Protein AF-A0A538CUB0-F1 (afdb_monomer_lite)

Radius of gyration: 18.4 Å; chains: 1; bounding box: 32×19×64 Å

pLDDT: mean 89.72, std 13.3, range [46.44, 98.5]

Structure (mmCIF, N/CA/C/O backbone):
data_AF-A0A538CUB0-F1
#
_entry.id   AF-A0A538CUB0-F1
#
loop_
_atom_site.group_PDB
_atom_site.id
_atom_site.type_symbol
_atom_site.label_atom_id
_atom_site.label_alt_id
_atom_site.label_comp_id
_atom_site.label_asym_id
_atom_site.label_entity_id
_atom_site.label_seq_id
_atom_site.pdbx_PDB_ins_code
_atom_site.Cartn_x
_atom_site.Cartn_y
_atom_site.Cartn_z
_atom_site.occupancy
_atom_site.B_iso_or_equiv
_atom_site.auth_seq_id
_atom_site.auth_comp_id
_atom_site.auth_asym_id
_atom_site.auth_ato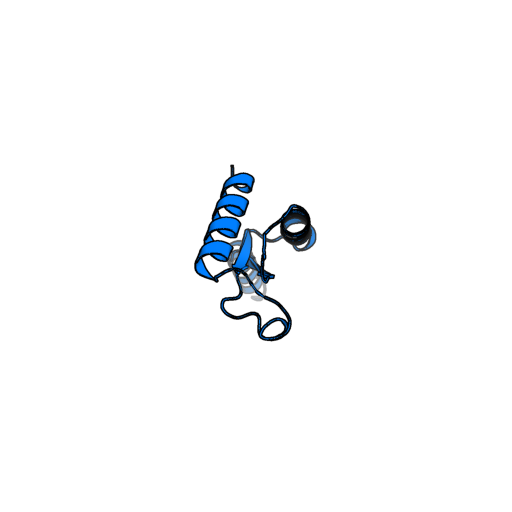m_id
_atom_site.pdbx_PDB_model_num
ATOM 1 N N . MET A 1 1 ? -4.088 -5.440 46.889 1.00 46.44 1 MET A N 1
ATOM 2 C CA . MET A 1 1 ? -5.282 -5.264 46.029 1.00 46.44 1 MET A CA 1
ATOM 3 C C . MET A 1 1 ? -5.150 -3.977 45.201 1.00 46.44 1 MET A C 1
ATOM 5 O O . MET A 1 1 ? -5.898 -3.040 45.430 1.00 46.44 1 MET A O 1
ATOM 9 N N . ALA A 1 2 ? -4.191 -3.900 44.266 1.00 50.53 2 ALA A N 1
ATOM 10 C CA . ALA A 1 2 ? -3.971 -2.704 43.431 1.00 50.53 2 ALA A CA 1
ATOM 11 C C . ALA A 1 2 ? -3.554 -3.045 41.981 1.00 50.53 2 ALA A C 1
ATOM 13 O O . ALA A 1 2 ? -2.826 -2.289 41.353 1.00 50.53 2 ALA A O 1
ATOM 14 N N . GLU A 1 3 ? -3.993 -4.187 41.441 1.00 52.66 3 GLU A N 1
ATOM 15 C CA . GLU A 1 3 ? -3.589 -4.639 40.092 1.00 52.66 3 GLU A CA 1
ATOM 16 C C . GLU A 1 3 ? -4.608 -4.296 38.987 1.00 52.66 3 GLU A C 1
ATOM 18 O O . GLU A 1 3 ? -4.342 -4.505 37.810 1.00 52.66 3 GLU A O 1
ATOM 23 N N . GLY A 1 4 ? -5.768 -3.728 39.334 1.00 54.09 4 GLY A N 1
ATOM 24 C CA . GLY A 1 4 ? -6.855 -3.472 38.375 1.00 54.09 4 GLY A CA 1
ATOM 25 C C . GLY A 1 4 ? -6.746 -2.177 37.556 1.00 54.09 4 GLY A C 1
ATOM 26 O O . GLY A 1 4 ? -7.537 -1.988 36.639 1.00 54.09 4 GLY A O 1
ATOM 27 N N . SER A 1 5 ? -5.811 -1.273 37.880 1.00 57.44 5 SER A N 1
ATOM 28 C CA . SER A 1 5 ? -5.759 0.073 37.276 1.00 57.44 5 SER A CA 1
ATOM 29 C C . SER A 1 5 ? -4.892 0.158 36.014 1.00 57.44 5 SER A C 1
ATOM 31 O O . SER A 1 5 ? -5.188 0.969 35.144 1.00 57.44 5 SER A O 1
ATOM 33 N N . SER A 1 6 ? -3.845 -0.665 35.880 1.00 65.81 6 SER A N 1
ATOM 34 C CA . SER A 1 6 ? -2.877 -0.544 34.772 1.00 65.81 6 SER A CA 1
ATOM 35 C C . SER A 1 6 ? -3.317 -1.250 33.483 1.00 65.81 6 SER A C 1
ATOM 37 O O . SER A 1 6 ? -2.912 -0.869 32.386 1.00 65.81 6 SER A O 1
ATOM 39 N N . THR A 1 7 ? -4.178 -2.264 33.584 1.00 71.19 7 THR A N 1
ATOM 40 C CA . THR A 1 7 ? -4.683 -3.033 32.434 1.00 71.19 7 THR A CA 1
ATOM 41 C C . THR A 1 7 ? -5.736 -2.266 31.640 1.00 71.19 7 THR A C 1
ATOM 43 O O . THR A 1 7 ? -5.723 -2.303 30.411 1.00 71.19 7 THR A O 1
ATOM 46 N N . LEU A 1 8 ? -6.606 -1.520 32.325 1.00 69.12 8 LEU A N 1
ATOM 47 C CA . LEU A 1 8 ? -7.605 -0.653 31.692 1.00 69.12 8 LEU A CA 1
ATOM 48 C C . LEU A 1 8 ? -6.947 0.520 30.953 1.00 69.12 8 LEU A C 1
ATOM 50 O O . LEU A 1 8 ? -7.366 0.866 29.851 1.00 69.12 8 LEU A O 1
ATOM 54 N N . GLU A 1 9 ? -5.873 1.075 31.518 1.00 71.00 9 GLU A N 1
ATOM 55 C CA . GLU A 1 9 ? -5.075 2.130 30.888 1.00 71.00 9 GLU A CA 1
ATOM 56 C C . GLU A 1 9 ? -4.370 1.618 29.620 1.00 71.00 9 GLU A C 1
ATOM 58 O O . GLU A 1 9 ? -4.415 2.263 28.574 1.00 71.00 9 GLU A O 1
ATOM 63 N N . SER A 1 10 ? -3.801 0.407 29.663 1.00 71.44 10 SER A N 1
ATOM 64 C CA . SER A 1 10 ? -3.149 -0.223 28.505 1.00 71.44 10 SER A CA 1
ATOM 65 C C . SER A 1 10 ? -4.134 -0.581 27.382 1.00 71.44 10 SER A C 1
ATOM 67 O O . SER A 1 10 ? -3.827 -0.389 26.204 1.00 71.44 10 SER A O 1
ATOM 69 N N . ALA A 1 11 ? -5.344 -1.036 27.725 1.00 73.75 11 ALA A N 1
ATOM 70 C CA . ALA A 1 11 ? -6.407 -1.301 26.755 1.00 73.75 11 ALA A CA 1
ATOM 71 C C . ALA A 1 11 ? -6.936 -0.012 26.103 1.00 73.75 11 ALA A C 1
ATOM 73 O O . ALA A 1 11 ? -7.160 0.011 24.895 1.00 73.75 11 ALA A O 1
ATOM 74 N N . ALA A 1 12 ? -7.085 1.073 26.870 1.00 75.62 12 ALA A N 1
ATOM 75 C CA . ALA A 1 12 ? -7.482 2.377 26.341 1.00 75.62 12 ALA A CA 1
ATOM 76 C C . ALA A 1 12 ? -6.409 2.972 25.413 1.00 75.62 12 ALA A C 1
ATOM 78 O O . ALA A 1 12 ? -6.737 3.508 24.356 1.00 75.62 12 ALA A O 1
ATOM 79 N N . VAL A 1 13 ? -5.125 2.820 25.760 1.00 76.06 13 VAL A N 1
ATOM 80 C CA . VAL A 1 13 ? -4.004 3.204 24.887 1.00 76.06 13 VAL A CA 1
ATOM 81 C C . VAL A 1 13 ? -3.998 2.370 23.606 1.00 76.06 13 VAL A C 1
ATOM 83 O O . VAL A 1 13 ? -3.848 2.934 22.527 1.00 76.06 13 VAL A O 1
ATOM 86 N N . GLN A 1 14 ? -4.221 1.053 23.682 1.00 71.69 14 GLN A N 1
ATOM 87 C CA . GLN A 1 14 ? -4.358 0.223 22.479 1.00 71.69 14 GLN A CA 1
ATOM 88 C C . GLN A 1 14 ? -5.558 0.625 21.619 1.00 71.69 14 GLN A C 1
ATOM 90 O O . GLN A 1 14 ? -5.423 0.674 20.403 1.00 71.69 14 GLN A O 1
ATOM 95 N N . ALA A 1 15 ? -6.701 0.948 22.227 1.00 74.38 15 ALA A N 1
ATOM 96 C CA . ALA A 1 15 ? -7.875 1.432 21.504 1.00 74.38 15 ALA A CA 1
ATOM 97 C C . ALA A 1 15 ? -7.640 2.802 20.839 1.00 74.38 15 ALA A C 1
ATOM 99 O O . ALA A 1 15 ? -8.273 3.113 19.835 1.00 74.38 15 ALA A O 1
ATOM 100 N N . ALA A 1 16 ? -6.730 3.620 21.380 1.00 80.19 16 ALA A N 1
ATOM 101 C CA . ALA A 1 16 ? -6.346 4.906 20.800 1.00 80.19 16 ALA A CA 1
ATOM 102 C C . ALA A 1 16 ? -5.287 4.787 19.686 1.00 80.19 16 ALA A C 1
ATOM 104 O O . ALA A 1 16 ? -5.170 5.687 18.849 1.00 80.19 16 ALA A O 1
ATOM 105 N N . LEU A 1 17 ? -4.497 3.708 19.662 1.00 90.06 17 LEU A N 1
ATOM 106 C CA . LEU A 1 17 ? -3.482 3.482 18.635 1.00 90.06 17 LEU A CA 1
ATOM 107 C C . LEU A 1 17 ? -4.117 2.915 17.365 1.00 90.06 17 LEU A C 1
ATOM 109 O O . LEU A 1 17 ? -4.641 1.805 17.358 1.00 90.06 17 LEU A O 1
ATOM 113 N N . LYS A 1 18 ? -3.982 3.649 16.256 1.00 94.06 18 LYS A N 1
ATOM 114 C CA . LYS A 1 18 ? -4.402 3.149 14.945 1.00 94.06 18 LYS A CA 1
ATOM 115 C C . LYS A 1 18 ? -3.568 1.936 14.533 1.00 94.06 18 LYS A C 1
ATOM 117 O O . LYS A 1 18 ? -2.338 1.997 14.492 1.00 94.06 18 LYS A O 1
ATOM 122 N N . ARG A 1 19 ? -4.243 0.864 14.139 1.00 95.69 19 ARG A N 1
ATOM 123 C CA . ARG A 1 19 ? -3.676 -0.333 13.522 1.00 95.69 19 ARG A CA 1
ATOM 124 C C . ARG A 1 19 ? -3.503 -0.092 12.027 1.00 95.69 19 ARG A C 1
ATOM 126 O O . ARG A 1 19 ? -4.473 0.023 11.283 1.00 95.69 19 ARG A O 1
ATOM 133 N N . ILE A 1 20 ? -2.252 -0.003 11.588 1.00 97.31 20 ILE A N 1
ATOM 134 C CA . ILE A 1 20 ? -1.893 0.374 10.217 1.00 97.31 20 ILE A CA 1
ATOM 135 C C . ILE A 1 20 ? -1.255 -0.821 9.515 1.00 97.31 20 ILE A C 1
ATOM 137 O O . ILE A 1 20 ? -0.222 -1.319 9.957 1.00 97.31 20 ILE A O 1
ATOM 141 N N . GLY A 1 21 ? -1.837 -1.251 8.397 1.00 97.81 21 GLY A N 1
ATOM 142 C CA . GLY A 1 21 ? -1.197 -2.180 7.466 1.00 97.81 21 GLY A CA 1
ATOM 143 C C . GLY A 1 21 ? -0.391 -1.444 6.401 1.00 97.81 21 GLY A C 1
ATOM 144 O O . GLY A 1 21 ? -0.739 -0.331 6.011 1.00 97.81 21 GLY A O 1
ATOM 145 N N . ILE A 1 22 ? 0.665 -2.075 5.888 1.00 98.19 22 ILE A N 1
ATOM 146 C CA . ILE A 1 22 ? 1.424 -1.583 4.732 1.00 98.19 22 ILE A CA 1
ATOM 147 C C . ILE A 1 22 ? 1.407 -2.667 3.658 1.00 98.19 22 ILE A C 1
ATOM 149 O O . ILE A 1 22 ? 1.977 -3.740 3.850 1.00 98.19 22 ILE A O 1
ATOM 153 N N . LEU A 1 23 ? 0.787 -2.376 2.515 1.00 98.19 23 LEU A N 1
ATOM 154 C CA . LEU A 1 23 ? 0.838 -3.227 1.332 1.00 98.19 23 LEU A CA 1
ATOM 155 C C . LEU A 1 23 ? 1.890 -2.675 0.367 1.00 98.19 23 LEU A C 1
ATOM 157 O O . LEU A 1 23 ? 1.646 -1.732 -0.389 1.00 98.19 23 LEU A O 1
ATOM 161 N N . GLY A 1 24 ? 3.087 -3.257 0.425 1.00 97.56 24 GLY A N 1
ATOM 162 C CA . GLY A 1 24 ? 4.190 -2.923 -0.470 1.00 97.56 24 GLY A CA 1
ATOM 163 C C . GLY A 1 24 ? 4.046 -3.596 -1.833 1.00 97.56 24 GLY A C 1
ATOM 164 O O . GLY A 1 24 ? 3.713 -4.777 -1.920 1.00 97.56 24 GLY A O 1
ATOM 165 N N . GLY A 1 25 ? 4.342 -2.867 -2.908 1.00 96.88 25 GLY A N 1
ATOM 166 C CA . GLY A 1 25 ? 4.236 -3.417 -4.255 1.00 96.88 25 GLY A CA 1
ATOM 167 C C . GLY A 1 25 ? 4.999 -2.625 -5.306 1.00 96.88 25 GLY A C 1
ATOM 168 O O . GLY A 1 25 ? 5.332 -1.453 -5.133 1.00 96.88 25 GLY A O 1
ATOM 169 N N . THR A 1 26 ? 5.284 -3.273 -6.439 1.00 97.31 26 THR A N 1
ATOM 170 C CA . THR A 1 26 ? 5.733 -2.528 -7.622 1.00 97.31 26 THR A CA 1
ATOM 171 C C . THR A 1 26 ? 4.578 -1.730 -8.223 1.00 97.31 26 THR A C 1
ATOM 173 O O . THR A 1 26 ? 4.812 -0.613 -8.642 1.00 97.31 26 THR A O 1
ATOM 176 N N . PHE A 1 27 ? 3.353 -2.263 -8.261 1.00 97.62 27 PHE A N 1
ATOM 177 C CA . PHE A 1 27 ? 2.196 -1.587 -8.871 1.00 97.62 27 PHE A CA 1
ATOM 178 C C . PHE A 1 27 ? 2.487 -1.069 -10.294 1.00 97.62 27 PHE A C 1
ATOM 180 O O . PHE A 1 27 ? 2.576 0.128 -10.544 1.00 97.62 27 PHE A O 1
ATOM 187 N N . ASP A 1 28 ? 2.687 -1.993 -11.234 1.00 96.88 28 ASP A N 1
ATOM 188 C CA . ASP A 1 28 ? 3.160 -1.700 -12.593 1.00 96.88 28 ASP A CA 1
ATOM 189 C C . ASP A 1 28 ? 2.289 -2.403 -13.654 1.00 96.88 28 ASP A C 1
ATOM 191 O O . ASP A 1 28 ? 2.765 -3.362 -14.271 1.00 96.88 28 ASP A O 1
ATOM 195 N N . PRO A 1 29 ? 1.013 -1.989 -13.837 1.00 97.25 29 PRO A N 1
ATOM 196 C CA . PRO A 1 29 ? 0.265 -0.972 -13.076 1.00 97.25 29 PRO A CA 1
ATOM 197 C C . PRO A 1 29 ? -0.488 -1.553 -11.851 1.00 97.25 29 PRO A C 1
ATOM 199 O O . PRO A 1 29 ? -0.575 -2.777 -11.691 1.00 97.25 29 PRO A O 1
ATOM 202 N N . PRO A 1 30 ? -1.042 -0.714 -10.952 1.00 97.88 30 PRO A N 1
ATOM 203 C CA . PRO A 1 30 ? -2.039 -1.166 -9.979 1.00 97.88 30 PRO A CA 1
ATOM 204 C C . PRO A 1 30 ? -3.294 -1.739 -10.665 1.00 97.88 30 PRO A C 1
ATOM 206 O O . PRO A 1 30 ? -3.618 -1.388 -11.795 1.00 97.88 30 PRO A O 1
ATOM 209 N N . HIS A 1 31 ? -4.010 -2.635 -9.978 1.00 96.69 31 HIS A N 1
ATOM 210 C CA . HIS A 1 31 ? -5.178 -3.345 -10.519 1.00 96.69 31 HIS A CA 1
ATOM 211 C C . HIS A 1 31 ? -6.048 -3.926 -9.395 1.00 96.69 31 HIS A C 1
ATOM 213 O O . HIS A 1 31 ? -5.613 -3.972 -8.243 1.00 96.69 31 HIS A O 1
ATOM 219 N N . VAL A 1 32 ? -7.227 -4.466 -9.731 1.00 96.50 32 VAL A N 1
ATOM 220 C CA . VAL A 1 32 ? -8.226 -4.977 -8.764 1.00 96.50 32 VAL A CA 1
ATOM 221 C C . VAL A 1 32 ? -7.665 -5.981 -7.753 1.00 96.50 32 VAL A C 1
ATOM 223 O O . VAL A 1 32 ? -7.987 -5.902 -6.576 1.00 96.50 32 VAL A O 1
ATOM 226 N N . GLY A 1 33 ? -6.753 -6.868 -8.165 1.00 97.50 33 GLY A N 1
ATOM 227 C CA . GLY A 1 33 ? -6.104 -7.803 -7.235 1.00 97.50 33 GLY A CA 1
ATOM 228 C C . GLY A 1 33 ? -5.384 -7.125 -6.056 1.00 97.50 33 GLY A C 1
ATOM 229 O O . GLY A 1 33 ? -5.437 -7.635 -4.942 1.00 97.50 33 GLY A O 1
ATOM 230 N N . HIS A 1 34 ? -4.776 -5.950 -6.262 1.00 97.81 34 HIS A N 1
ATOM 231 C CA . HIS A 1 34 ? -4.153 -5.188 -5.175 1.00 97.81 34 HIS A CA 1
ATOM 232 C C . HIS A 1 34 ? -5.200 -4.608 -4.214 1.00 97.81 34 HIS A C 1
ATOM 234 O O . HIS A 1 34 ? -4.978 -4.594 -3.007 1.00 97.81 34 HIS A O 1
ATOM 240 N N . VAL A 1 35 ? -6.351 -4.177 -4.742 1.00 96.75 35 VAL A N 1
ATOM 241 C CA . VAL A 1 35 ? -7.478 -3.670 -3.943 1.00 96.75 35 VAL A CA 1
ATOM 242 C C . VAL A 1 35 ? -8.049 -4.773 -3.070 1.00 96.75 35 VAL A C 1
ATOM 244 O O . VAL A 1 35 ? -8.173 -4.595 -1.864 1.00 96.75 35 VAL A O 1
ATOM 247 N N . VAL A 1 36 ? -8.332 -5.933 -3.665 1.00 97.75 36 VAL A N 1
ATOM 248 C CA . VAL A 1 36 ? -8.853 -7.098 -2.942 1.00 97.75 36 VAL A CA 1
ATOM 249 C C . VAL A 1 36 ? -7.903 -7.498 -1.816 1.00 97.75 36 VAL A C 1
ATOM 251 O O . VAL A 1 36 ? -8.356 -7.699 -0.697 1.00 97.75 36 VAL A O 1
ATOM 254 N N . ALA A 1 37 ? -6.591 -7.538 -2.074 1.00 97.94 37 ALA A N 1
ATOM 255 C CA . ALA A 1 37 ? -5.602 -7.851 -1.045 1.00 97.94 37 ALA A CA 1
ATOM 256 C C . ALA A 1 37 ? -5.574 -6.812 0.092 1.00 97.94 37 ALA A C 1
ATOM 258 O O . ALA A 1 37 ? -5.543 -7.189 1.262 1.00 97.94 37 ALA A O 1
ATOM 259 N N . ALA A 1 38 ? -5.610 -5.513 -0.231 1.00 97.56 38 ALA A N 1
ATOM 260 C CA . ALA A 1 38 ? -5.626 -4.447 0.770 1.00 97.56 38 ALA A CA 1
ATOM 261 C C . ALA A 1 38 ? -6.899 -4.483 1.630 1.00 97.56 38 ALA A C 1
ATOM 263 O O . ALA A 1 38 ? -6.818 -4.391 2.852 1.00 97.56 38 ALA A O 1
ATOM 264 N N . VAL A 1 39 ? -8.065 -4.658 1.003 1.00 96.88 39 VAL A N 1
ATOM 265 C CA . VAL A 1 39 ? -9.361 -4.727 1.690 1.00 96.88 39 VAL A CA 1
ATOM 266 C C . VAL A 1 39 ? -9.455 -5.988 2.545 1.00 96.88 39 VAL A C 1
ATOM 268 O O . VAL A 1 39 ? -9.846 -5.897 3.703 1.00 96.88 39 VAL A O 1
ATOM 271 N N . ALA A 1 40 ? -9.048 -7.149 2.026 1.00 98.12 40 ALA A N 1
ATOM 272 C CA . ALA A 1 40 ? -9.019 -8.383 2.808 1.00 98.12 40 ALA A CA 1
ATOM 273 C C . ALA A 1 40 ? -8.141 -8.224 4.057 1.00 98.12 40 ALA A C 1
ATOM 275 O O . ALA A 1 40 ? -8.600 -8.499 5.160 1.00 98.12 40 ALA A O 1
ATOM 276 N N . ALA A 1 41 ? -6.929 -7.673 3.913 1.00 98.06 41 ALA A N 1
ATOM 277 C CA . ALA A 1 41 ? -6.049 -7.408 5.049 1.00 98.06 41 ALA A CA 1
ATOM 278 C C . ALA A 1 41 ? -6.665 -6.427 6.060 1.00 98.06 41 ALA A C 1
ATOM 280 O O . ALA A 1 41 ? -6.532 -6.639 7.264 1.00 98.06 41 ALA A O 1
ATOM 281 N N . LEU A 1 42 ? -7.349 -5.376 5.591 1.00 97.19 42 LEU A N 1
ATOM 282 C CA . LEU A 1 42 ? -8.048 -4.419 6.453 1.00 97.19 42 LEU A CA 1
ATOM 283 C C . LEU A 1 42 ? -9.059 -5.133 7.366 1.00 97.19 42 LEU A C 1
ATOM 285 O O . LEU A 1 42 ? -9.026 -4.949 8.582 1.00 97.19 42 LEU A O 1
ATOM 289 N N . TRP A 1 43 ? -9.913 -5.982 6.786 1.00 97.75 43 TRP A N 1
ATOM 290 C CA . TRP A 1 43 ? -10.975 -6.685 7.510 1.00 97.75 43 TRP A CA 1
ATOM 291 C C . TRP A 1 43 ? -10.457 -7.844 8.361 1.00 97.75 43 TRP A C 1
ATOM 293 O O . TRP A 1 43 ? -10.764 -7.922 9.549 1.00 97.75 43 TRP A O 1
ATOM 303 N N . GLU A 1 44 ? -9.658 -8.737 7.780 1.00 98.25 44 GLU A N 1
ATOM 304 C CA . GLU A 1 44 ? -9.195 -9.958 8.449 1.00 98.25 44 GLU A CA 1
ATOM 305 C C . GLU A 1 44 ? -8.252 -9.660 9.617 1.00 98.25 44 GLU A C 1
ATOM 307 O O . GLU A 1 44 ? -8.233 -10.390 10.608 1.00 98.25 44 GLU A O 1
ATOM 312 N N . LEU A 1 45 ? -7.483 -8.571 9.524 1.00 97.31 45 LEU A N 1
ATOM 313 C CA . LEU A 1 45 ? -6.532 -8.170 10.556 1.00 97.31 45 LEU A CA 1
ATOM 314 C C . LEU A 1 45 ? -7.053 -7.026 11.429 1.00 97.31 45 LEU A C 1
ATOM 316 O O . LEU A 1 45 ? -6.265 -6.482 12.204 1.00 97.31 45 LEU A O 1
ATOM 320 N N . ALA A 1 46 ? -8.337 -6.661 11.321 1.00 96.19 46 ALA A N 1
ATOM 321 C CA . ALA A 1 46 ? -8.962 -5.568 12.070 1.00 96.19 46 ALA A CA 1
ATOM 322 C C . ALA A 1 46 ? -8.092 -4.293 12.084 1.00 96.19 46 ALA A C 1
ATOM 324 O O . ALA A 1 46 ? -7.744 -3.773 13.146 1.00 96.19 46 ALA A O 1
ATOM 325 N N . LEU A 1 47 ? -7.648 -3.861 10.902 1.00 96.94 47 LEU A N 1
ATOM 326 C CA . LEU A 1 47 ? -6.839 -2.656 10.730 1.00 96.94 47 LEU A CA 1
ATOM 327 C C . LEU A 1 47 ? -7.748 -1.442 10.545 1.00 96.94 47 LEU A C 1
ATOM 329 O O . LEU A 1 47 ? -8.793 -1.531 9.908 1.00 96.94 47 LEU A O 1
ATOM 333 N N . ASP A 1 48 ? -7.294 -0.287 11.019 1.00 95.69 48 ASP A N 1
ATOM 334 C CA . ASP A 1 48 ? -7.981 0.987 10.797 1.00 95.69 48 ASP A CA 1
ATOM 335 C C . ASP A 1 48 ? -7.678 1.563 9.411 1.00 95.69 48 ASP A C 1
ATOM 337 O O . ASP A 1 48 ? -8.459 2.338 8.864 1.00 95.69 48 ASP A O 1
ATOM 341 N N . GLN A 1 49 ? -6.516 1.220 8.844 1.00 95.50 49 GLN A N 1
ATOM 342 C CA . GLN A 1 49 ? -6.100 1.669 7.517 1.00 95.50 49 GLN A CA 1
ATOM 343 C C . GLN A 1 49 ? -5.044 0.745 6.901 1.00 95.50 49 GLN A C 1
ATOM 345 O O . GLN A 1 49 ? -4.251 0.114 7.606 1.00 95.50 49 GLN A O 1
ATOM 350 N N . VAL A 1 50 ? -4.976 0.740 5.569 1.00 97.50 50 VAL A N 1
ATOM 351 C CA . VAL A 1 50 ? -3.897 0.110 4.800 1.00 97.50 50 VAL A CA 1
ATOM 352 C C . VAL A 1 50 ? -3.234 1.160 3.918 1.00 97.50 50 VAL A C 1
ATOM 354 O O . VAL A 1 50 ? -3.886 1.812 3.109 1.00 97.50 50 VAL A O 1
ATOM 357 N N . LEU A 1 51 ? -1.921 1.311 4.065 1.00 97.44 51 LEU A N 1
ATOM 358 C CA . LEU A 1 51 ? -1.097 2.181 3.238 1.00 97.44 51 LEU A CA 1
ATOM 359 C C . LEU A 1 51 ? -0.560 1.394 2.041 1.00 97.44 51 LEU A C 1
ATOM 361 O O . LEU A 1 51 ? 0.103 0.369 2.214 1.00 97.44 51 LEU A O 1
ATOM 365 N N . LEU A 1 52 ? -0.802 1.886 0.826 1.00 97.81 52 LEU A N 1
ATOM 366 C CA . L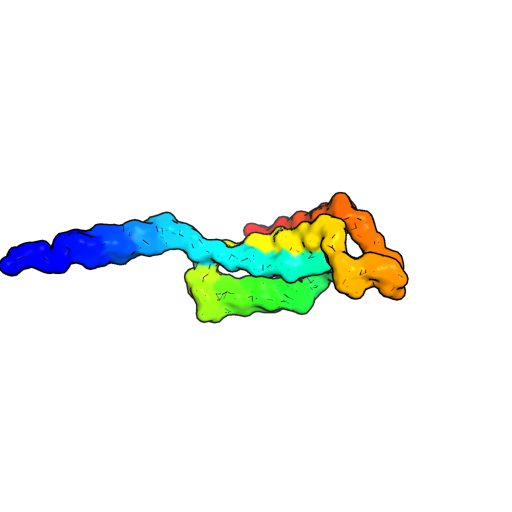EU A 1 52 ? -0.180 1.351 -0.386 1.00 97.81 52 LEU A CA 1
ATOM 367 C C . LEU A 1 52 ? 1.210 1.974 -0.555 1.00 97.81 52 LEU A C 1
ATOM 369 O O . LEU A 1 52 ? 1.335 3.183 -0.737 1.00 97.81 52 LEU A O 1
ATOM 373 N N . MET A 1 53 ? 2.264 1.158 -0.488 1.00 97.88 53 MET A N 1
ATOM 374 C CA . MET A 1 53 ? 3.650 1.630 -0.572 1.00 97.88 53 MET A CA 1
ATOM 375 C C . MET A 1 53 ? 4.282 1.235 -1.907 1.00 97.88 53 MET A C 1
ATOM 377 O O . MET A 1 53 ? 4.680 0.084 -2.117 1.00 97.88 53 MET A O 1
ATOM 381 N N . THR A 1 54 ? 4.408 2.207 -2.809 1.00 97.88 54 THR A N 1
ATOM 382 C CA . THR A 1 54 ? 5.050 2.011 -4.112 1.00 97.88 54 THR A CA 1
ATOM 383 C C . THR A 1 54 ? 6.560 1.862 -3.951 1.00 97.88 54 THR A C 1
ATOM 385 O O . THR A 1 54 ? 7.251 2.774 -3.503 1.00 97.88 54 THR A O 1
ATOM 388 N N . ALA A 1 55 ? 7.102 0.716 -4.363 1.00 96.75 55 ALA A N 1
ATOM 389 C CA . ALA A 1 55 ? 8.542 0.489 -4.360 1.00 96.75 55 ALA A CA 1
ATOM 390 C C . ALA A 1 55 ? 9.235 1.441 -5.349 1.00 96.75 55 ALA A C 1
ATOM 392 O O . ALA A 1 55 ? 8.930 1.391 -6.543 1.00 96.75 55 ALA A O 1
ATOM 393 N N . ASN A 1 56 ? 10.188 2.262 -4.890 1.00 96.00 56 ASN A N 1
ATOM 394 C CA . ASN A 1 56 ? 10.939 3.173 -5.764 1.00 96.00 56 ASN A CA 1
ATOM 395 C C . ASN A 1 56 ? 11.757 2.391 -6.810 1.00 96.00 56 ASN A C 1
ATOM 397 O O . ASN A 1 56 ? 11.571 2.568 -8.011 1.00 96.00 56 ASN A O 1
ATOM 401 N N . ILE A 1 57 ? 12.580 1.441 -6.348 1.00 94.69 57 ILE A N 1
ATOM 402 C CA . ILE A 1 57 ? 13.398 0.561 -7.194 1.00 94.69 57 ILE A CA 1
ATOM 403 C C . ILE A 1 57 ? 13.057 -0.906 -6.871 1.00 94.69 57 ILE A C 1
ATOM 405 O O . ILE A 1 57 ? 13.486 -1.421 -5.836 1.00 94.69 57 ILE A O 1
ATOM 409 N N . PRO A 1 58 ? 12.285 -1.612 -7.718 1.00 92.38 58 PRO A N 1
ATOM 410 C CA . PRO A 1 58 ? 11.954 -3.019 -7.501 1.00 92.38 58 PRO A CA 1
ATOM 411 C C . PRO A 1 58 ? 13.134 -3.918 -7.905 1.00 92.38 58 PRO A C 1
ATOM 413 O O . PRO A 1 58 ? 13.161 -4.444 -9.014 1.00 92.38 58 PRO A O 1
ATOM 416 N N . TRP A 1 59 ? 14.114 -4.090 -7.012 1.00 90.88 59 TRP A N 1
ATOM 417 C CA . TRP A 1 59 ? 15.415 -4.724 -7.297 1.00 90.88 59 TRP A CA 1
ATOM 418 C C . TRP A 1 59 ? 15.337 -6.086 -8.010 1.00 90.88 59 TRP A C 1
ATOM 420 O O . TRP A 1 59 ? 16.134 -6.342 -8.902 1.00 90.88 59 TRP A O 1
ATOM 430 N N . GLN A 1 60 ? 14.339 -6.921 -7.702 1.00 90.38 60 GLN A N 1
ATOM 431 C CA . GLN A 1 60 ? 14.137 -8.230 -8.352 1.00 90.38 60 GLN A CA 1
ATOM 432 C C . GLN A 1 60 ? 13.719 -8.143 -9.828 1.00 90.38 60 GLN A C 1
ATOM 434 O O . GLN A 1 60 ? 13.723 -9.147 -10.534 1.00 90.38 60 GLN A O 1
ATOM 439 N N . LYS A 1 61 ? 13.293 -6.965 -10.289 1.00 87.88 61 LYS A N 1
ATOM 440 C CA . LYS A 1 61 ? 12.807 -6.715 -11.654 1.00 87.88 61 LYS A CA 1
ATOM 441 C C . LYS A 1 61 ? 13.775 -5.860 -12.468 1.00 87.88 61 LYS A C 1
ATOM 443 O O . LYS A 1 61 ? 13.672 -5.836 -13.694 1.00 87.88 61 LYS A O 1
ATOM 448 N N . VAL A 1 62 ? 14.703 -5.167 -11.804 1.00 84.75 62 VAL A N 1
ATOM 449 C CA . VAL A 1 62 ? 15.727 -4.345 -12.460 1.00 84.75 62 VAL A CA 1
ATOM 450 C C . VAL A 1 62 ? 16.587 -5.240 -13.352 1.00 84.75 62 VAL A C 1
ATOM 452 O O . VAL A 1 62 ? 17.092 -6.264 -12.907 1.00 84.75 62 VAL A O 1
ATOM 455 N N . GLY A 1 63 ? 16.718 -4.870 -14.627 1.00 87.50 63 GLY A N 1
ATOM 456 C CA . GLY A 1 63 ? 17.488 -5.629 -15.619 1.00 87.50 63 GLY A CA 1
ATOM 457 C C . GLY A 1 63 ? 16.789 -6.874 -16.179 1.00 87.50 63 GLY A C 1
ATOM 458 O O . GLY A 1 63 ? 17.264 -7.427 -17.164 1.00 87.50 63 GLY A O 1
ATOM 459 N N . VAL A 1 64 ? 15.650 -7.289 -15.613 1.00 91.75 64 VAL A N 1
ATOM 460 C CA . VAL A 1 64 ? 14.861 -8.432 -16.111 1.00 91.75 64 VAL A CA 1
ATOM 461 C C . VAL A 1 64 ? 13.840 -7.979 -17.152 1.00 91.75 64 VAL A C 1
ATOM 463 O O . VAL A 1 64 ? 13.629 -8.647 -18.161 1.00 91.75 64 VAL A O 1
ATOM 466 N N . ARG A 1 65 ? 13.193 -6.834 -16.911 1.00 92.19 65 ARG A N 1
ATOM 467 C CA . ARG A 1 65 ? 12.239 -6.216 -17.838 1.00 92.19 65 ARG A CA 1
ATOM 468 C C . ARG A 1 65 ? 12.180 -4.699 -17.642 1.00 92.19 65 ARG A C 1
ATOM 470 O O . ARG A 1 65 ? 12.530 -4.225 -16.558 1.00 92.19 65 ARG A O 1
ATOM 477 N N . PRO A 1 66 ? 11.675 -3.935 -18.626 1.00 92.12 66 PRO A N 1
ATOM 478 C CA . PRO A 1 66 ? 11.302 -2.543 -18.406 1.00 92.12 66 PRO A CA 1
ATOM 479 C C . PRO A 1 66 ? 1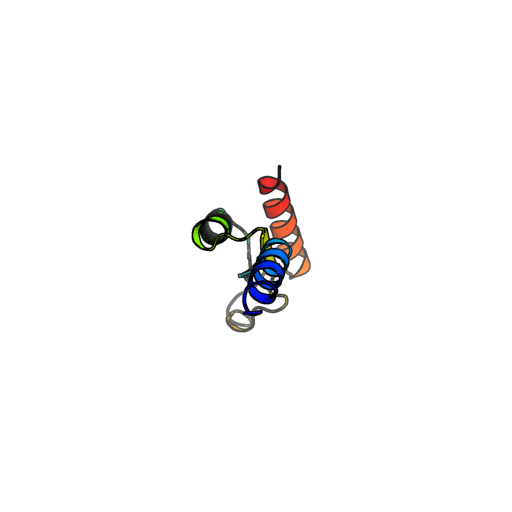0.270 -2.440 -17.278 1.00 92.12 66 PRO A C 1
ATOM 481 O O . PRO A 1 66 ? 9.356 -3.262 -17.201 1.00 92.12 66 PRO A O 1
ATOM 484 N N . VAL A 1 67 ? 10.424 -1.444 -16.409 1.00 95.44 67 VAL A N 1
ATOM 485 C CA . VAL A 1 67 ? 9.491 -1.111 -15.324 1.00 95.44 67 VAL A CA 1
ATOM 486 C C . VAL A 1 67 ? 9.104 0.351 -15.493 1.00 95.44 67 VAL A C 1
ATOM 488 O O . VAL A 1 67 ? 9.980 1.183 -15.732 1.00 95.44 67 VAL A O 1
ATOM 491 N N . THR A 1 68 ? 7.817 0.665 -15.352 1.00 96.81 68 THR A N 1
ATOM 492 C CA . THR A 1 68 ? 7.327 2.049 -15.404 1.00 96.81 68 THR A CA 1
ATOM 493 C C . THR A 1 68 ? 8.005 2.914 -14.335 1.00 96.81 68 THR A C 1
ATOM 495 O O . THR A 1 68 ? 8.368 2.428 -13.253 1.00 96.81 68 THR A O 1
ATOM 498 N N . SER A 1 69 ? 8.195 4.204 -14.631 1.00 97.12 69 SER A N 1
ATOM 499 C CA . SER A 1 69 ? 8.892 5.129 -13.735 1.00 97.12 69 SER A CA 1
ATOM 500 C C . SER A 1 69 ? 8.242 5.155 -12.342 1.00 97.12 69 SER A C 1
ATOM 502 O O . SER A 1 69 ? 7.037 4.940 -12.190 1.00 97.12 69 SER A O 1
ATOM 504 N N . ALA A 1 70 ? 9.040 5.371 -11.294 1.00 97.50 70 ALA A N 1
ATOM 505 C CA . ALA A 1 70 ? 8.500 5.440 -9.936 1.00 97.50 70 ALA A CA 1
ATOM 506 C C . ALA A 1 70 ? 7.440 6.552 -9.762 1.00 97.50 70 ALA A C 1
ATOM 508 O O . ALA A 1 70 ? 6.412 6.252 -9.151 1.00 97.50 70 ALA A O 1
ATOM 509 N N . PRO A 1 71 ? 7.613 7.771 -10.324 1.00 98.38 71 PRO A N 1
ATOM 510 C CA . PRO A 1 71 ? 6.575 8.803 -10.292 1.00 98.38 71 PRO A CA 1
ATOM 511 C C . PRO A 1 71 ? 5.261 8.375 -10.954 1.00 98.38 71 PRO A C 1
ATOM 513 O O . PRO A 1 71 ? 4.203 8.561 -10.359 1.00 98.38 71 PRO A O 1
ATOM 516 N N . ASP A 1 72 ? 5.312 7.741 -12.128 1.00 98.50 72 ASP A N 1
ATOM 517 C CA . ASP A 1 72 ? 4.098 7.312 -12.836 1.00 98.50 72 ASP A CA 1
ATOM 518 C C . ASP A 1 72 ? 3.369 6.201 -12.071 1.00 98.50 72 ASP A C 1
ATOM 520 O O . ASP A 1 72 ? 2.147 6.227 -11.925 1.00 98.50 72 ASP A O 1
ATOM 524 N N . ARG A 1 73 ? 4.113 5.231 -11.521 1.00 98.31 73 ARG A N 1
ATOM 525 C CA . ARG A 1 73 ? 3.527 4.173 -10.682 1.00 98.31 73 ARG A CA 1
ATOM 526 C C . ARG A 1 73 ? 2.902 4.738 -9.416 1.00 98.31 73 ARG A C 1
ATOM 528 O O . ARG A 1 73 ? 1.817 4.304 -9.040 1.00 98.31 73 ARG A O 1
ATOM 535 N N . LEU A 1 74 ? 3.554 5.710 -8.779 1.00 98.50 74 LEU A N 1
ATOM 536 C CA . LEU A 1 74 ? 2.987 6.409 -7.631 1.00 98.50 74 LEU A CA 1
ATOM 537 C C . LEU A 1 74 ? 1.688 7.126 -8.014 1.00 98.50 74 LEU A C 1
ATOM 539 O O . LEU A 1 74 ? 0.691 6.925 -7.333 1.00 98.50 74 LEU A O 1
ATOM 543 N N . ALA A 1 75 ? 1.669 7.866 -9.126 1.00 98.50 75 ALA A N 1
ATOM 544 C CA . ALA A 1 75 ? 0.473 8.559 -9.604 1.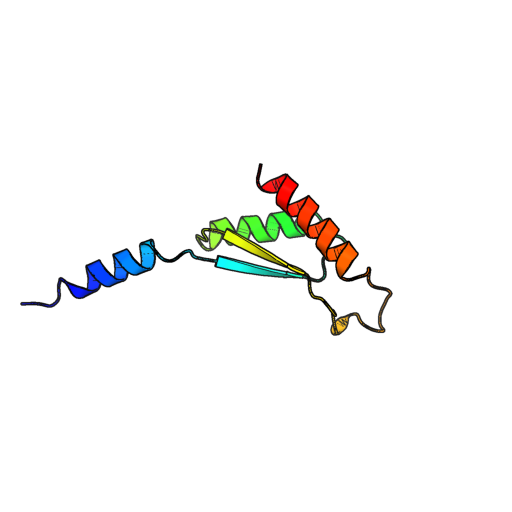00 98.50 75 ALA A CA 1
ATOM 545 C C . ALA A 1 75 ? -0.695 7.593 -9.869 1.00 98.50 75 ALA A C 1
ATOM 547 O O . ALA A 1 75 ? -1.816 7.840 -9.429 1.00 98.50 75 ALA A O 1
ATOM 548 N N . MET A 1 76 ? -0.435 6.451 -10.516 1.00 98.25 76 MET A N 1
ATOM 549 C CA . MET A 1 76 ? -1.460 5.424 -10.734 1.00 98.25 76 MET A CA 1
ATOM 550 C C . MET A 1 76 ? -1.987 4.830 -9.418 1.00 98.25 76 MET A C 1
ATOM 552 O O . MET A 1 76 ? -3.183 4.569 -9.298 1.00 98.25 76 MET A O 1
ATOM 556 N N . VAL A 1 77 ? -1.114 4.599 -8.431 1.00 98.25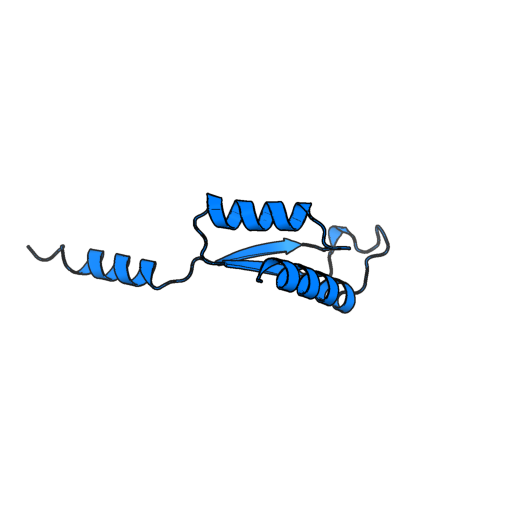 77 VAL A N 1
ATOM 557 C CA . VAL A 1 77 ? -1.511 4.088 -7.106 1.00 98.25 77 VAL A CA 1
ATOM 558 C C . VAL A 1 77 ? -2.335 5.120 -6.339 1.00 98.25 77 VAL A C 1
ATOM 560 O O . VAL A 1 77 ? -3.316 4.744 -5.703 1.00 98.25 77 VAL A O 1
ATOM 563 N N . THR A 1 78 ? -1.982 6.403 -6.427 1.00 97.75 78 THR A N 1
ATOM 564 C CA . THR A 1 78 ? -2.756 7.499 -5.834 1.00 97.75 78 THR A CA 1
ATOM 565 C C . THR A 1 78 ? -4.168 7.549 -6.413 1.00 97.75 78 THR A C 1
ATOM 567 O O . THR A 1 78 ? -5.123 7.482 -5.647 1.00 97.75 78 THR A O 1
ATOM 570 N N . LEU A 1 79 ? -4.309 7.545 -7.744 1.00 97.50 79 LEU A N 1
ATOM 571 C CA . LEU A 1 79 ? -5.620 7.537 -8.408 1.00 97.50 79 LEU A CA 1
ATOM 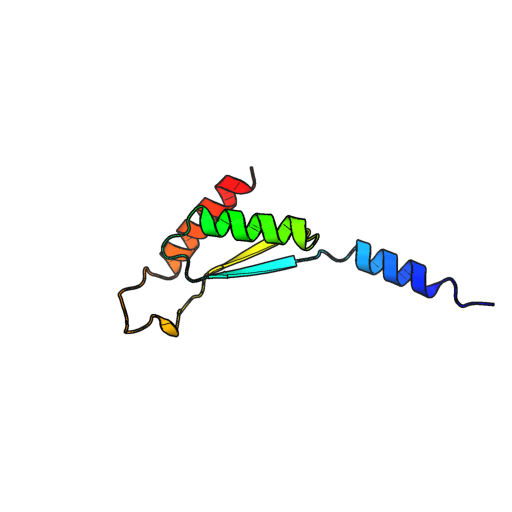572 C C . LEU A 1 79 ? -6.459 6.308 -8.027 1.00 97.50 79 LEU A C 1
ATOM 574 O O . LEU A 1 79 ? -7.663 6.418 -7.805 1.00 97.50 79 LEU A O 1
ATOM 578 N N . LEU A 1 80 ? -5.828 5.131 -7.926 1.00 96.62 80 LEU A N 1
ATOM 579 C CA . LEU A 1 80 ? -6.495 3.920 -7.446 1.00 96.62 80 LEU A CA 1
ATOM 580 C C . LEU A 1 80 ? -7.026 4.115 -6.017 1.00 96.62 80 LEU A C 1
ATOM 582 O O . LEU A 1 80 ? -8.184 3.804 -5.755 1.00 96.62 80 LEU A O 1
ATOM 586 N N . ALA A 1 81 ? -6.185 4.597 -5.097 1.00 95.19 81 ALA A N 1
ATOM 587 C CA . ALA A 1 81 ? -6.549 4.776 -3.694 1.00 95.19 81 ALA A CA 1
ATOM 588 C C . ALA A 1 81 ? -7.676 5.807 -3.519 1.00 95.19 81 ALA A C 1
ATOM 590 O O . ALA A 1 81 ? -8.625 5.557 -2.778 1.00 95.19 81 ALA A O 1
ATOM 591 N N . GLU A 1 82 ? -7.612 6.923 -4.246 1.00 95.06 82 GLU A N 1
ATOM 592 C CA . GLU A 1 82 ? -8.668 7.942 -4.283 1.00 95.06 82 GLU A CA 1
ATOM 593 C C . GLU A 1 82 ? -10.001 7.369 -4.785 1.00 95.06 82 GLU A C 1
ATOM 595 O O . GLU A 1 82 ? -11.055 7.692 -4.245 1.00 95.06 82 GLU A O 1
ATOM 600 N N . GLY A 1 83 ? -9.972 6.465 -5.770 1.00 92.62 83 GLY A N 1
ATOM 601 C CA . GLY A 1 83 ? -11.176 5.806 -6.284 1.00 92.62 83 GLY A CA 1
ATOM 602 C C . GLY A 1 83 ? -11.853 4.834 -5.309 1.00 92.62 83 GLY A C 1
ATOM 603 O O . GLY A 1 83 ? -12.993 4.452 -5.549 1.00 92.62 83 GLY A O 1
ATOM 604 N N . ILE A 1 84 ? -11.172 4.420 -4.236 1.00 89.12 84 ILE A N 1
ATOM 605 C CA . ILE A 1 84 ? -11.683 3.462 -3.235 1.00 89.12 84 ILE A CA 1
ATOM 606 C C . ILE A 1 84 ? -12.091 4.166 -1.936 1.00 89.12 84 ILE A C 1
ATOM 608 O O . ILE A 1 84 ? -12.919 3.652 -1.192 1.00 89.12 84 ILE A O 1
ATOM 612 N N . ALA A 1 85 ? -11.486 5.317 -1.635 1.00 78.19 85 ALA A N 1
ATOM 613 C CA . ALA A 1 85 ? -11.709 6.053 -0.391 1.00 78.19 85 ALA A CA 1
ATOM 614 C C . ALA A 1 85 ? -12.975 6.938 -0.389 1.00 78.19 85 ALA A C 1
ATOM 616 O O . ALA A 1 85 ? -13.253 7.567 0.633 1.00 78.19 85 ALA A O 1
ATOM 617 N N . ASN A 1 86 ? -13.710 6.999 -1.505 1.00 52.12 86 ASN A N 1
ATOM 618 C CA . ASN A 1 86 ? -14.986 7.714 -1.653 1.00 52.12 86 ASN A CA 1
ATOM 619 C C . ASN A 1 86 ? -16.174 6.756 -1.531 1.00 52.12 86 ASN A C 1
ATOM 621 O O . ASN A 1 86 ? -17.197 7.177 -0.948 1.00 52.12 86 ASN A O 1
#

Foldseek 3Di:
DPPPPVVVVVVVVVVVDFAEAEDEDQPLPPDPVSVCVQVCCCPVVVGPYYHYHHDQDPPVCVPVDDGDHSVVNVVNVVVVVVVVVD

Secondary structure (DSSP, 8-state):
---SHHHHHHHHHHHHS--EEEEEE--SS--HHHHHHHHHHHHHTT-SEEEEEE-SS-TTTTTTS----HHHHHHHHHHHHHHH--

Sequence (86 aa):
MAEGSSTLESAAVQAALKRIGILGGTFDPPHVGHVVAAVAALWELALDQVLLMTANIPWQKVGVRPVTSAPDRLAMVTLLAEGIAN